Protein AF-A0A972TNT1-F1 (afdb_monomer_lite)

Foldseek 3Di:
DDDPLPQVVVVVDDPDPQWDWAADPVRHIDIDGDDPDLPVVLVVQCVCPPSDADPDDPVSNVVNVVVVVVVVVVVVPPPPPPDDDD

Radius of gyration: 17.01 Å; chains: 1; bounding box: 52×36×35 Å

Secondary structure (DSSP, 8-state):
-----HHHHHHTS-S-TT-EEEE-TTS-EEEE---S-HHHHHHHHHHTGGG----S-HHHHHHHHHHHHHHHHHHHT------S--

Sequence (86 aa):
MEHPDVAGYIKEKIWHESQQIHPQDDGSIIFEAEVAGTDEIRFWIMTWGSQAEVLAPASLREEIRAEAEMMLGKYENERWERRGDR

Structure (mmCIF, N/CA/C/O backbone):
data_AF-A0A97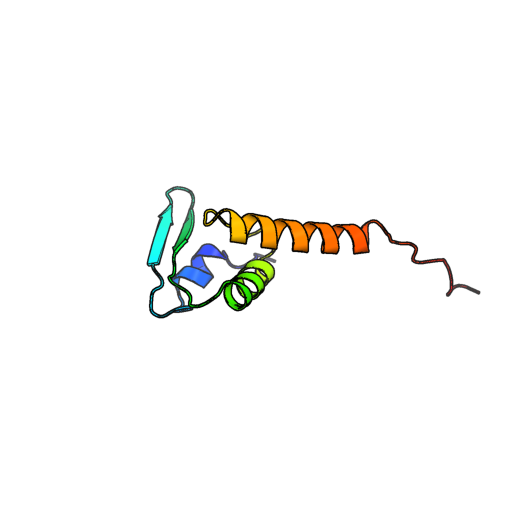2TNT1-F1
#
_entry.id   AF-A0A972TNT1-F1
#
loop_
_atom_site.group_PDB
_atom_site.id
_atom_site.type_symbol
_atom_site.label_atom_id
_atom_site.label_alt_id
_atom_site.label_comp_id
_atom_site.label_asym_id
_atom_site.label_entity_id
_atom_site.label_seq_id
_atom_site.pdbx_PDB_ins_code
_atom_site.Cartn_x
_atom_site.Cartn_y
_atom_site.Cartn_z
_atom_site.occupancy
_atom_site.B_iso_or_equiv
_atom_site.auth_seq_id
_atom_site.auth_comp_id
_atom_site.auth_asym_id
_atom_site.auth_atom_id
_atom_site.pdbx_PDB_model_num
ATOM 1 N N . MET A 1 1 ? 5.307 -23.255 3.898 1.00 35.72 1 MET A N 1
ATOM 2 C CA . MET A 1 1 ? 5.677 -22.152 4.801 1.00 35.72 1 MET A CA 1
ATOM 3 C C . MET A 1 1 ? 4.518 -21.189 4.698 1.00 35.72 1 MET A C 1
ATOM 5 O O . MET A 1 1 ? 4.373 -20.568 3.656 1.00 35.72 1 MET A O 1
ATOM 9 N N . GLU A 1 2 ? 3.582 -21.253 5.645 1.00 33.94 2 GLU A N 1
ATOM 10 C CA . GLU A 1 2 ? 2.420 -20.360 5.651 1.00 33.94 2 GLU A CA 1
ATOM 11 C C . GLU A 1 2 ? 2.964 -18.938 5.743 1.00 33.94 2 GLU A C 1
ATOM 13 O O . GLU A 1 2 ? 3.642 -18.602 6.715 1.00 33.94 2 GLU A O 1
ATOM 18 N N . HIS A 1 3 ? 2.776 -18.136 4.694 1.00 46.53 3 HIS A N 1
ATOM 19 C CA . HIS A 1 3 ? 2.959 -16.703 4.853 1.00 46.53 3 HIS A CA 1
ATOM 20 C C . HIS A 1 3 ? 1.953 -16.277 5.929 1.00 46.53 3 HIS A C 1
ATOM 22 O O . HIS A 1 3 ? 0.771 -16.594 5.772 1.00 46.53 3 HIS A O 1
ATOM 28 N N . PRO A 1 4 ? 2.390 -15.631 7.024 1.00 56.84 4 PRO A N 1
ATOM 29 C CA . PRO A 1 4 ? 1.452 -15.019 7.945 1.00 56.84 4 PRO A CA 1
ATOM 30 C C . PRO A 1 4 ? 0.528 -14.116 7.129 1.00 56.84 4 PRO A C 1
ATOM 32 O O . PRO A 1 4 ? 1.000 -13.387 6.254 1.00 56.84 4 PRO A O 1
ATOM 35 N N . ASP A 1 5 ? -0.773 -14.218 7.378 1.00 82.38 5 ASP A N 1
ATOM 36 C CA . ASP A 1 5 ? -1.766 -13.372 6.734 1.00 82.38 5 ASP A CA 1
ATOM 37 C C . ASP A 1 5 ? -1.375 -11.896 6.930 1.00 82.38 5 ASP A C 1
ATOM 39 O O . ASP A 1 5 ? -1.337 -11.392 8.057 1.00 82.38 5 ASP A O 1
ATOM 43 N N . VAL A 1 6 ? -1.023 -11.222 5.829 1.00 86.94 6 VAL A N 1
ATOM 44 C CA . VAL A 1 6 ? -0.588 -9.817 5.830 1.00 86.94 6 VAL A CA 1
ATOM 45 C C . VAL A 1 6 ? -1.687 -8.935 6.415 1.00 86.94 6 VAL A C 1
ATOM 47 O O . VAL A 1 6 ? -1.386 -8.005 7.165 1.00 86.94 6 VAL A O 1
ATOM 50 N N . ALA A 1 7 ? -2.957 -9.267 6.157 1.00 87.75 7 ALA A N 1
ATOM 51 C CA . ALA A 1 7 ? -4.095 -8.548 6.707 1.00 87.75 7 ALA A CA 1
ATOM 52 C C . ALA A 1 7 ? -4.143 -8.666 8.239 1.00 87.75 7 ALA A C 1
ATOM 54 O O . ALA A 1 7 ? -4.224 -7.650 8.936 1.00 87.75 7 ALA A O 1
ATOM 55 N N . GLY A 1 8 ? -4.009 -9.882 8.777 1.00 87.81 8 GLY A N 1
ATOM 56 C CA . GLY A 1 8 ? -3.893 -10.125 10.216 1.00 87.81 8 GLY A CA 1
ATOM 57 C C . GLY A 1 8 ? -2.728 -9.365 10.857 1.00 87.81 8 GLY A C 1
ATOM 58 O O . GLY A 1 8 ? -2.917 -8.652 11.843 1.00 87.81 8 GLY A O 1
ATOM 59 N N . TYR A 1 9 ? -1.538 -9.433 10.256 1.00 89.75 9 TYR A N 1
ATOM 60 C CA . TYR A 1 9 ? -0.347 -8.766 10.786 1.00 89.75 9 TYR A CA 1
ATOM 61 C C . TYR A 1 9 ? -0.466 -7.235 10.802 1.00 89.75 9 TYR A C 1
ATOM 63 O O . TYR A 1 9 ? -0.054 -6.588 11.770 1.00 89.75 9 TYR A O 1
ATOM 71 N N . ILE A 1 10 ? -1.031 -6.639 9.747 1.00 88.69 10 ILE A N 1
ATOM 72 C CA . ILE A 1 10 ? -1.238 -5.189 9.689 1.00 88.69 10 ILE A CA 1
ATOM 73 C C . ILE A 1 10 ? -2.273 -4.759 10.733 1.00 88.69 10 ILE A C 1
ATOM 75 O O . ILE A 1 10 ? -2.052 -3.769 11.428 1.00 88.69 10 ILE A O 1
ATOM 79 N N . LYS A 1 11 ? -3.359 -5.525 10.889 1.00 88.75 11 LYS A N 1
ATOM 80 C CA . LYS A 1 11 ? -4.450 -5.241 11.831 1.00 88.75 11 LYS A CA 1
ATOM 81 C C . LYS A 1 11 ? -4.014 -5.249 13.300 1.00 88.75 11 LYS A C 1
ATOM 83 O O . LYS A 1 11 ? -4.583 -4.514 14.102 1.00 88.75 11 LYS A O 1
ATOM 88 N N . GLU A 1 12 ? -3.030 -6.067 13.665 1.00 89.75 12 GLU A N 1
ATOM 89 C CA . GLU A 1 12 ? -2.549 -6.191 15.050 1.00 89.75 12 GLU A CA 1
ATOM 90 C C . GLU A 1 12 ? -1.646 -5.037 15.509 1.00 89.75 12 GLU A C 1
ATOM 92 O O . GLU A 1 12 ? -1.375 -4.903 16.705 1.00 89.75 12 GLU A O 1
ATOM 97 N N . LYS A 1 13 ? -1.158 -4.202 14.584 1.00 88.94 13 LYS A N 1
ATOM 98 C CA . LYS A 1 13 ? -0.159 -3.168 14.870 1.00 88.94 13 LYS A CA 1
ATOM 99 C C . LYS A 1 13 ? -0.657 -1.771 14.528 1.00 88.94 13 LYS A C 1
ATOM 101 O O . LYS A 1 13 ? -1.465 -1.570 13.624 1.00 88.94 13 LYS A O 1
ATOM 106 N N . ILE A 1 14 ? -0.112 -0.790 15.244 1.00 90.25 14 ILE A N 1
ATOM 107 C CA . ILE A 1 14 ? -0.237 0.624 14.894 1.00 90.25 14 ILE A CA 1
ATOM 108 C C . ILE A 1 14 ? 0.992 1.003 14.063 1.00 90.25 14 ILE A C 1
ATOM 110 O O . ILE A 1 14 ? 2.108 1.050 14.576 1.00 90.25 14 ILE A O 1
ATOM 114 N N . TRP A 1 15 ? 0.768 1.225 12.775 1.00 90.06 15 TRP A N 1
ATOM 115 C CA . TRP A 1 15 ? 1.713 1.696 11.763 1.00 90.06 15 TRP A CA 1
ATOM 116 C C . TRP A 1 15 ? 1.692 3.213 11.613 1.00 90.06 15 TRP A C 1
ATOM 118 O O . TRP A 1 15 ? 2.732 3.810 11.356 1.00 90.06 15 TRP A O 1
ATOM 128 N N . HIS A 1 16 ? 0.522 3.829 11.785 1.00 91.50 16 HIS A N 1
ATOM 129 C CA . HIS A 1 16 ? 0.354 5.275 11.721 1.00 91.50 16 HIS A CA 1
ATOM 130 C C . HIS A 1 16 ? -0.679 5.749 12.746 1.00 91.50 16 HIS A C 1
ATOM 132 O O . HIS A 1 16 ? -1.644 5.043 13.036 1.00 91.50 16 HIS A O 1
ATOM 138 N N . GLU A 1 17 ? -0.499 6.951 13.293 1.00 91.75 17 GLU A N 1
ATOM 139 C CA . GLU A 1 17 ? -1.400 7.497 14.318 1.00 91.75 17 GLU A CA 1
ATOM 140 C C . GLU A 1 17 ? -2.824 7.739 13.799 1.00 91.75 17 GLU A C 1
ATOM 142 O O . GLU A 1 17 ? -3.792 7.533 14.526 1.00 91.75 17 GLU A O 1
ATOM 147 N N . SER A 1 18 ? -2.953 8.122 12.525 1.00 94.69 18 SER A N 1
ATOM 148 C CA . SER A 1 18 ? -4.234 8.355 11.848 1.00 94.69 18 SER A CA 1
ATOM 149 C C . SER A 1 18 ? -4.805 7.103 11.175 1.00 94.69 18 SER A C 1
ATOM 151 O O . SER A 1 18 ? -5.792 7.213 10.449 1.00 94.69 18 SER A O 1
ATOM 153 N N . GLN A 1 19 ? -4.196 5.924 11.378 1.00 95.38 19 GLN A N 1
ATOM 154 C CA . GLN A 1 19 ? -4.609 4.732 10.646 1.00 95.38 19 GLN A CA 1
ATOM 155 C C . GLN A 1 19 ? -6.048 4.323 10.974 1.00 95.38 19 GLN A C 1
ATOM 157 O O . GLN A 1 19 ? -6.478 4.312 12.131 1.00 95.38 19 GLN A O 1
ATOM 162 N N . GLN A 1 20 ? -6.754 3.877 9.949 1.00 95.75 20 GLN A N 1
ATOM 163 C CA . GLN A 1 20 ? -8.049 3.233 10.035 1.00 95.75 20 GLN A CA 1
ATOM 164 C C . GLN A 1 20 ? -7.973 1.899 9.301 1.00 95.75 20 GLN A C 1
ATOM 166 O O . GLN A 1 20 ? -7.376 1.786 8.230 1.00 95.75 20 GLN A O 1
ATOM 171 N N . ILE A 1 21 ? -8.546 0.868 9.917 1.00 95.75 21 ILE A N 1
ATOM 172 C CA . ILE A 1 21 ? -8.590 -0.482 9.360 1.00 95.75 21 ILE A CA 1
ATOM 173 C C . ILE A 1 21 ? -10.051 -0.848 9.141 1.00 95.75 21 ILE A C 1
ATOM 175 O O . ILE A 1 21 ? -10.828 -0.885 10.097 1.00 95.75 21 ILE A O 1
ATOM 179 N N . HIS A 1 22 ? -10.404 -1.177 7.901 1.00 94.94 22 HIS A N 1
ATOM 180 C CA . HIS A 1 22 ? -11.742 -1.628 7.528 1.00 94.94 22 HIS A CA 1
ATOM 181 C C . HIS A 1 22 ? -11.682 -3.095 7.087 1.00 94.94 22 HIS A C 1
ATOM 183 O O . HIS A 1 22 ? -11.254 -3.378 5.963 1.00 94.94 22 HIS A O 1
ATOM 189 N N . PRO A 1 23 ? -12.082 -4.046 7.950 1.00 93.00 23 PRO A N 1
ATOM 190 C CA . PRO A 1 23 ? -12.168 -5.455 7.580 1.00 93.00 23 PRO A CA 1
ATOM 191 C C . PRO A 1 23 ? -13.139 -5.669 6.419 1.00 93.00 23 PRO A C 1
ATOM 193 O O . PRO A 1 23 ? -14.174 -5.006 6.360 1.00 93.00 23 PRO A O 1
ATOM 196 N N . GLN A 1 24 ? -12.811 -6.604 5.535 1.00 93.56 24 GLN A N 1
ATOM 197 C CA . GLN A 1 24 ? -13.660 -7.031 4.427 1.00 93.56 24 GLN A CA 1
ATOM 198 C C . GLN A 1 24 ? -14.181 -8.457 4.664 1.00 93.56 24 GLN A C 1
ATOM 200 O O . GLN A 1 24 ? -13.606 -9.222 5.443 1.00 93.56 24 GLN A O 1
ATOM 205 N N . ASP A 1 25 ? -15.267 -8.825 3.982 1.00 91.00 25 ASP A N 1
ATOM 206 C CA . ASP A 1 25 ? -15.918 -10.137 4.138 1.00 91.00 25 ASP A CA 1
ATOM 207 C C . ASP A 1 25 ? -15.056 -11.307 3.626 1.00 91.00 25 ASP A C 1
ATOM 209 O O . ASP A 1 25 ? -15.233 -12.447 4.055 1.00 91.00 25 ASP A O 1
ATOM 213 N N . ASP A 1 26 ? -14.108 -11.034 2.726 1.00 87.81 26 ASP A N 1
ATOM 214 C CA . ASP A 1 26 ? -13.171 -12.016 2.168 1.00 87.81 26 ASP A CA 1
ATOM 215 C C . ASP A 1 26 ? -11.934 -12.261 3.054 1.00 87.81 26 ASP A C 1
ATOM 217 O O . ASP A 1 26 ? -11.068 -13.063 2.702 1.00 87.81 26 ASP A O 1
ATOM 221 N N . GLY A 1 27 ? -11.858 -11.595 4.211 1.00 87.75 27 GLY A N 1
ATOM 222 C CA . GLY A 1 27 ? -10.737 -11.675 5.146 1.00 87.75 27 GLY A CA 1
ATOM 223 C C . GLY A 1 27 ? -9.622 -10.660 4.888 1.00 87.75 27 GLY A C 1
ATOM 224 O O . GLY A 1 27 ? -8.726 -10.538 5.721 1.00 87.75 27 GLY A O 1
ATOM 225 N N . SER A 1 28 ? -9.683 -9.893 3.795 1.00 92.56 28 SER A N 1
ATOM 226 C CA . SER A 1 28 ? -8.764 -8.781 3.557 1.00 92.56 28 SER A CA 1
ATOM 227 C C . SER A 1 28 ? -9.088 -7.571 4.447 1.00 92.56 28 SER A C 1
ATOM 229 O O . SER A 1 28 ? -10.07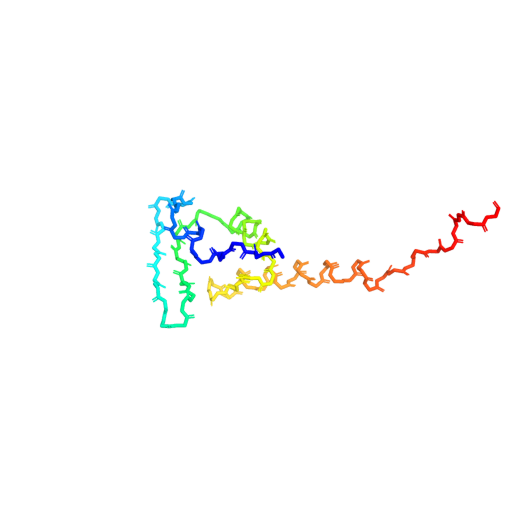3 -7.536 5.196 1.00 92.56 28 SER A O 1
ATOM 231 N N . ILE A 1 29 ? -8.230 -6.553 4.388 1.00 95.00 29 ILE A N 1
ATOM 232 C CA . ILE A 1 29 ? -8.451 -5.269 5.052 1.00 95.00 29 ILE A CA 1
ATOM 233 C C . ILE A 1 29 ? -8.208 -4.124 4.076 1.00 95.00 29 ILE A C 1
ATOM 235 O O . ILE A 1 29 ? -7.325 -4.195 3.224 1.00 95.00 29 ILE A O 1
ATOM 239 N N . ILE A 1 30 ? -8.937 -3.029 4.267 1.00 96.38 30 ILE A N 1
ATOM 240 C CA . ILE A 1 30 ? -8.558 -1.726 3.727 1.00 96.38 30 ILE A CA 1
ATOM 241 C C . ILE A 1 30 ? -7.827 -0.973 4.837 1.00 96.38 30 ILE A C 1
ATOM 243 O O . ILE A 1 30 ? -8.374 -0.780 5.924 1.00 96.38 30 ILE A O 1
ATOM 247 N N . PHE A 1 31 ? -6.588 -0.580 4.556 1.00 96.38 31 PHE A N 1
ATOM 248 C CA . PHE A 1 31 ? -5.794 0.313 5.392 1.00 96.38 31 PHE A CA 1
ATOM 249 C C . PHE A 1 31 ? -5.905 1.732 4.832 1.00 96.38 31 PHE A C 1
ATOM 251 O O . PHE A 1 31 ? -5.575 1.965 3.669 1.00 96.38 31 PHE A O 1
ATOM 258 N N . GLU A 1 32 ? -6.339 2.675 5.659 1.00 96.56 32 GLU A N 1
ATOM 259 C CA . GLU A 1 32 ? -6.414 4.096 5.324 1.00 96.56 32 GLU A CA 1
ATOM 260 C C . GLU A 1 32 ? -5.599 4.899 6.340 1.00 96.56 32 GLU A C 1
ATOM 262 O O . GLU A 1 32 ? -5.662 4.627 7.535 1.00 96.56 32 GLU A O 1
ATOM 267 N N . ALA A 1 33 ? -4.810 5.872 5.886 1.00 95.25 33 ALA A N 1
ATOM 268 C CA . ALA A 1 33 ? -4.077 6.780 6.762 1.00 95.25 33 ALA A CA 1
ATOM 269 C C . ALA A 1 33 ? -3.830 8.119 6.062 1.00 95.25 33 ALA A C 1
ATOM 271 O O . ALA A 1 33 ? -3.573 8.170 4.858 1.00 95.25 33 ALA A O 1
ATOM 272 N N . GLU A 1 34 ? -3.852 9.200 6.837 1.00 94.38 34 GLU A N 1
ATOM 273 C CA . GLU A 1 34 ? -3.396 10.517 6.394 1.00 94.38 34 GLU A CA 1
ATOM 274 C C . GLU A 1 34 ? -1.898 10.645 6.672 1.00 94.38 34 GLU A C 1
ATOM 276 O O . GLU A 1 34 ? -1.487 10.586 7.829 1.00 94.38 34 GLU A O 1
ATOM 281 N N . VAL A 1 35 ? -1.097 10.814 5.619 1.00 92.19 35 VAL A N 1
ATOM 282 C CA . VAL A 1 35 ? 0.367 10.913 5.692 1.00 92.19 35 VAL A CA 1
ATOM 283 C C . VAL A 1 35 ? 0.844 12.246 5.119 1.00 92.19 35 VAL A C 1
ATOM 285 O O . VAL A 1 35 ? 0.267 12.766 4.165 1.00 92.19 35 VAL A O 1
ATOM 288 N N . ALA A 1 36 ? 1.929 12.796 5.670 1.00 89.06 36 ALA A N 1
ATOM 289 C CA . ALA A 1 36 ? 2.480 14.085 5.233 1.00 89.06 36 ALA A CA 1
ATOM 290 C C . ALA A 1 36 ? 3.116 14.046 3.826 1.00 89.06 36 ALA A C 1
ATOM 292 O O . ALA A 1 36 ? 3.331 15.091 3.212 1.00 89.06 36 ALA A O 1
ATOM 293 N N . GLY A 1 37 ? 3.421 12.852 3.309 1.00 89.12 37 GLY A N 1
ATOM 294 C CA . GLY A 1 37 ? 4.007 12.635 1.989 1.00 89.12 37 GLY A CA 1
ATOM 295 C C . GLY A 1 37 ? 3.926 11.169 1.562 1.00 89.12 37 GLY A C 1
ATOM 296 O O . GLY A 1 37 ? 3.679 10.285 2.382 1.00 89.12 37 GLY A O 1
ATOM 297 N N . THR A 1 38 ? 4.119 10.906 0.268 1.00 90.00 38 THR A N 1
ATOM 298 C CA . THR A 1 38 ? 3.914 9.570 -0.314 1.00 90.00 38 THR A CA 1
ATOM 299 C C . THR A 1 38 ? 5.140 8.660 -0.260 1.00 90.00 38 THR A C 1
ATOM 301 O O . THR A 1 38 ? 4.979 7.451 -0.369 1.00 90.00 38 THR A O 1
ATOM 304 N N . ASP A 1 39 ? 6.352 9.183 -0.058 1.00 90.38 39 ASP A N 1
ATOM 305 C CA . ASP A 1 39 ? 7.575 8.372 -0.157 1.00 90.38 39 ASP A CA 1
ATOM 306 C C . ASP A 1 39 ? 7.652 7.265 0.908 1.00 90.38 39 ASP A C 1
ATOM 308 O O . ASP A 1 39 ? 7.906 6.107 0.577 1.00 90.38 39 ASP A O 1
ATOM 312 N N . GLU A 1 40 ? 7.387 7.585 2.177 1.00 91.19 40 GLU A N 1
ATOM 313 C CA . GLU A 1 40 ? 7.450 6.606 3.272 1.00 91.19 40 GLU A CA 1
ATOM 314 C C . GLU A 1 40 ? 6.404 5.499 3.109 1.00 91.19 40 GLU A C 1
ATOM 316 O O . GLU A 1 40 ? 6.729 4.311 3.191 1.00 91.19 40 GLU A O 1
ATOM 321 N N . ILE A 1 41 ? 5.154 5.879 2.814 1.00 92.88 41 ILE A N 1
ATOM 322 C CA . ILE A 1 41 ? 4.078 4.908 2.605 1.00 92.88 41 ILE A CA 1
ATOM 323 C C . ILE A 1 41 ? 4.337 4.066 1.351 1.00 92.88 41 ILE A C 1
ATOM 325 O O . ILE A 1 41 ? 4.071 2.867 1.368 1.00 92.88 41 ILE A O 1
ATOM 329 N N . ARG A 1 42 ? 4.939 4.639 0.297 1.00 94.19 42 ARG A N 1
ATOM 330 C CA . ARG A 1 42 ? 5.329 3.908 -0.917 1.00 94.19 42 ARG A CA 1
ATOM 331 C C . ARG A 1 42 ? 6.319 2.794 -0.588 1.00 94.19 42 ARG A C 1
ATOM 333 O O . ARG A 1 42 ? 6.093 1.651 -0.980 1.00 94.19 42 ARG A O 1
ATOM 340 N N . PHE A 1 43 ? 7.381 3.094 0.165 1.00 93.12 43 PHE A N 1
ATOM 341 C C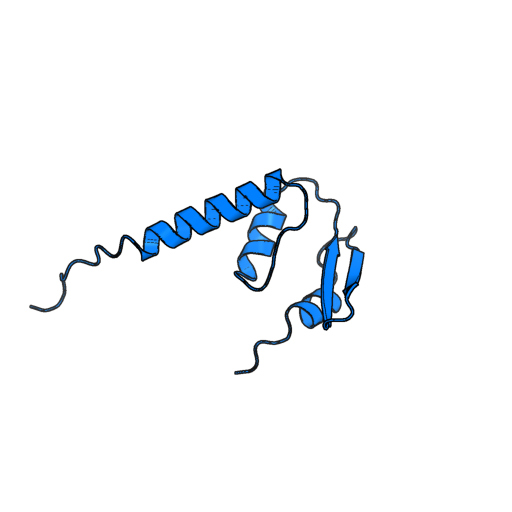A . PHE A 1 43 ? 8.343 2.072 0.592 1.00 93.12 43 PHE A CA 1
ATOM 342 C C . PHE A 1 43 ? 7.686 0.993 1.444 1.00 93.12 43 PHE A C 1
ATOM 344 O O . PHE A 1 43 ? 7.936 -0.189 1.216 1.00 93.12 43 PHE A O 1
ATOM 351 N N . TRP A 1 44 ? 6.828 1.387 2.386 1.00 93.88 44 TRP A N 1
ATOM 352 C CA . TRP A 1 44 ? 6.111 0.442 3.234 1.00 93.88 44 TRP A CA 1
ATOM 353 C C . TRP A 1 44 ? 5.205 -0.493 2.420 1.00 93.88 44 TRP A C 1
ATOM 355 O O . TRP A 1 44 ? 5.288 -1.708 2.596 1.00 93.88 44 TRP A O 1
ATOM 365 N N . ILE A 1 45 ? 4.425 0.036 1.470 1.00 94.44 45 ILE A N 1
ATOM 366 C CA . ILE A 1 45 ? 3.580 -0.758 0.560 1.00 94.44 45 ILE A CA 1
ATOM 367 C C . ILE A 1 45 ? 4.430 -1.771 -0.214 1.00 94.44 45 ILE A C 1
ATOM 369 O O . ILE A 1 45 ? 4.100 -2.955 -0.254 1.00 94.44 45 ILE A O 1
ATOM 373 N N . MET A 1 46 ? 5.563 -1.333 -0.770 1.00 93.81 46 MET A N 1
ATOM 374 C CA . MET A 1 46 ? 6.448 -2.194 -1.560 1.00 93.81 46 MET A CA 1
ATOM 375 C C . MET A 1 46 ? 7.054 -3.354 -0.756 1.00 93.81 46 MET A C 1
ATOM 377 O O . MET A 1 46 ? 7.397 -4.373 -1.355 1.00 93.81 46 MET A O 1
ATOM 381 N N . THR A 1 47 ? 7.152 -3.258 0.578 1.00 93.56 47 THR A N 1
ATOM 382 C CA . THR A 1 47 ? 7.621 -4.388 1.409 1.00 93.56 47 THR A CA 1
ATOM 383 C C . THR A 1 47 ? 6.696 -5.606 1.346 1.00 93.56 47 THR A C 1
ATOM 385 O O . THR A 1 47 ? 7.161 -6.732 1.515 1.00 93.56 47 THR A O 1
ATOM 388 N N . TRP A 1 48 ? 5.410 -5.391 1.052 1.00 93.25 48 TRP A N 1
ATOM 389 C CA . TRP A 1 48 ? 4.393 -6.437 0.919 1.00 93.25 48 TRP A CA 1
ATOM 390 C C . TRP A 1 48 ? 4.307 -7.019 -0.497 1.00 93.25 48 TRP A C 1
ATOM 392 O O . TRP A 1 48 ? 3.682 -8.060 -0.705 1.00 93.25 48 TRP A O 1
ATOM 402 N N . GLY A 1 49 ? 4.936 -6.366 -1.479 1.00 93.31 49 GLY A N 1
ATOM 403 C CA . GLY A 1 49 ? 4.900 -6.780 -2.879 1.00 93.31 49 GLY A CA 1
ATOM 404 C C . GLY A 1 49 ? 3.468 -6.954 -3.392 1.00 93.31 49 GLY A C 1
ATOM 405 O O . GLY A 1 49 ? 2.614 -6.095 -3.195 1.00 93.31 49 GLY A O 1
ATOM 406 N N . SER A 1 50 ? 3.191 -8.095 -4.028 1.00 93.12 50 SER A N 1
ATOM 407 C CA . SER A 1 50 ? 1.880 -8.407 -4.617 1.00 93.12 50 SER A CA 1
ATOM 408 C C . SER A 1 50 ? 0.760 -8.673 -3.603 1.00 93.12 50 SER A C 1
ATOM 410 O O . SER A 1 50 ? -0.373 -8.903 -4.014 1.00 93.12 50 SER A O 1
ATOM 412 N N . GLN A 1 51 ? 1.050 -8.669 -2.297 1.00 93.69 51 GLN A N 1
ATOM 413 C CA . GLN A 1 51 ? 0.038 -8.833 -1.247 1.00 93.69 51 GLN A CA 1
ATOM 414 C C . GLN A 1 51 ? -0.637 -7.510 -0.849 1.00 93.69 51 GLN A C 1
ATOM 416 O O . GLN A 1 51 ? -1.553 -7.529 -0.031 1.00 93.69 51 GLN A O 1
ATOM 421 N N . ALA A 1 52 ? -0.199 -6.374 -1.403 1.00 94.69 52 ALA A N 1
ATOM 422 C CA . ALA A 1 52 ? -0.793 -5.064 -1.169 1.00 94.69 52 ALA A CA 1
ATOM 423 C C . ALA A 1 52 ? -1.156 -4.376 -2.491 1.00 94.69 52 ALA A C 1
ATOM 425 O O . ALA A 1 52 ? -0.402 -4.417 -3.462 1.00 94.69 52 ALA A O 1
ATOM 426 N N . GLU A 1 53 ? -2.298 -3.690 -2.505 1.00 95.44 53 GLU A N 1
ATOM 427 C CA . GLU A 1 53 ? -2.761 -2.885 -3.634 1.00 95.44 53 GLU A CA 1
ATOM 428 C C . GLU A 1 53 ? -3.142 -1.482 -3.152 1.00 95.44 53 GLU A C 1
ATOM 430 O O . GLU A 1 53 ? -3.838 -1.314 -2.150 1.00 95.44 53 GLU A O 1
ATOM 435 N N . VAL A 1 54 ? -2.711 -0.453 -3.886 1.00 96.94 54 VAL A N 1
ATOM 436 C CA . VAL A 1 54 ? -3.113 0.930 -3.610 1.00 96.94 54 VAL A CA 1
ATOM 437 C C . VAL A 1 54 ? -4.468 1.207 -4.246 1.00 96.94 54 VAL A C 1
ATOM 439 O O . VAL A 1 54 ? -4.598 1.206 -5.472 1.00 96.94 54 VAL A O 1
ATOM 442 N N . LEU A 1 55 ? -5.470 1.510 -3.417 1.00 96.94 55 LEU A N 1
ATOM 443 C CA . LEU A 1 55 ? -6.815 1.878 -3.870 1.00 96.94 55 LEU A CA 1
ATOM 444 C C . LEU A 1 55 ? -6.943 3.375 -4.217 1.00 96.94 55 LEU A C 1
ATOM 446 O O . LEU A 1 55 ? -7.617 3.738 -5.186 1.00 96.94 55 LEU A O 1
ATOM 450 N N . ALA A 1 56 ? -6.275 4.246 -3.462 1.00 95.75 56 ALA A N 1
ATOM 451 C CA . ALA A 1 56 ? -6.235 5.691 -3.673 1.00 95.75 56 ALA A CA 1
ATOM 452 C C . ALA A 1 56 ? -5.048 6.317 -2.905 1.00 95.75 56 ALA A C 1
ATOM 454 O O . ALA A 1 56 ? -4.557 5.697 -1.962 1.00 95.75 56 ALA A O 1
ATOM 455 N N . PRO A 1 57 ? -4.600 7.538 -3.265 1.00 95.56 57 PRO A N 1
ATOM 456 C CA . PRO A 1 57 ? -4.968 8.292 -4.466 1.00 95.56 57 PRO A CA 1
ATOM 457 C C . PRO A 1 57 ? -4.356 7.687 -5.741 1.00 95.56 57 PRO A C 1
ATOM 459 O O . PRO A 1 57 ? -3.408 6.905 -5.692 1.00 95.56 57 PRO A O 1
ATOM 462 N N . ALA A 1 58 ? -4.883 8.074 -6.907 1.00 96.75 58 ALA A N 1
ATOM 463 C CA . ALA A 1 58 ? -4.395 7.577 -8.197 1.00 96.75 58 ALA A CA 1
ATOM 464 C C . ALA A 1 58 ? -2.909 7.898 -8.443 1.00 96.75 58 ALA A C 1
ATOM 466 O O . ALA A 1 58 ? -2.211 7.094 -9.047 1.00 96.75 58 ALA A O 1
ATOM 467 N N . SER A 1 59 ? -2.409 9.027 -7.932 1.00 95.56 59 SER A N 1
ATOM 468 C CA . SER A 1 59 ? -0.990 9.389 -8.029 1.00 95.56 59 SER A CA 1
ATOM 469 C C . SER A 1 59 ? -0.081 8.361 -7.354 1.00 95.56 59 SER A C 1
ATOM 471 O O . SER A 1 59 ? 0.869 7.897 -7.973 1.00 95.56 59 SER A O 1
ATOM 473 N N . LEU A 1 60 ? -0.409 7.941 -6.128 1.00 95.69 60 LEU A N 1
ATOM 474 C CA . LEU A 1 60 ? 0.360 6.926 -5.40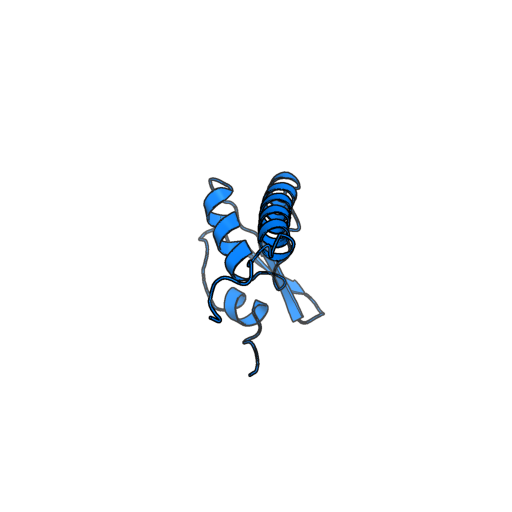3 1.00 95.69 60 LEU A CA 1
ATOM 475 C C . LEU A 1 60 ? 0.305 5.567 -6.114 1.00 95.69 60 LEU A C 1
ATOM 477 O O . LEU A 1 60 ? 1.301 4.848 -6.160 1.00 95.69 60 LEU A O 1
ATOM 481 N N . ARG A 1 61 ? -0.841 5.225 -6.715 1.00 97.06 61 ARG A N 1
ATOM 482 C CA . ARG A 1 61 ? -0.959 4.016 -7.539 1.00 97.06 61 ARG A CA 1
ATOM 483 C C . ARG A 1 61 ? 0.002 4.051 -8.730 1.00 97.06 61 ARG A C 1
ATOM 485 O O . ARG A 1 61 ? 0.687 3.060 -8.966 1.00 97.06 61 ARG A O 1
ATOM 492 N N . GLU A 1 62 ? 0.078 5.169 -9.452 1.00 96.88 62 GLU A N 1
ATOM 493 C CA . GLU A 1 62 ? 1.009 5.301 -10.581 1.00 96.88 62 GLU A CA 1
ATOM 494 C C . GLU A 1 62 ? 2.475 5.264 -10.133 1.00 96.88 62 GLU A C 1
ATOM 496 O O . GLU A 1 62 ? 3.304 4.672 -10.818 1.00 96.88 62 GLU A O 1
ATOM 501 N N . GLU A 1 63 ? 2.802 5.823 -8.966 1.00 95.81 63 GLU A N 1
ATOM 502 C CA . GLU A 1 63 ? 4.152 5.733 -8.400 1.00 95.81 63 GLU A CA 1
ATOM 503 C C . GLU A 1 63 ? 4.561 4.281 -8.101 1.00 95.81 63 GLU A C 1
ATOM 505 O O . GLU A 1 63 ? 5.651 3.854 -8.484 1.00 95.81 63 GLU A O 1
ATOM 510 N N . ILE A 1 64 ? 3.684 3.502 -7.456 1.00 96.81 64 ILE A N 1
ATOM 511 C CA . ILE A 1 64 ? 3.923 2.075 -7.179 1.00 96.81 64 ILE A CA 1
ATOM 512 C C . ILE A 1 64 ? 4.038 1.281 -8.479 1.00 96.81 64 ILE A C 1
ATOM 514 O O . ILE A 1 64 ? 4.936 0.450 -8.622 1.00 96.81 64 ILE A O 1
ATOM 518 N N . ARG A 1 65 ? 3.159 1.557 -9.448 1.00 96.88 65 ARG A N 1
ATOM 519 C CA . ARG A 1 65 ? 3.202 0.919 -10.763 1.00 96.88 65 ARG A CA 1
ATOM 520 C C . ARG A 1 65 ? 4.530 1.187 -11.472 1.00 96.88 65 ARG A C 1
ATOM 522 O O . ARG A 1 65 ? 5.148 0.242 -11.953 1.00 96.88 65 ARG A O 1
ATOM 529 N N . ALA A 1 66 ? 4.982 2.440 -11.509 1.00 96.69 66 ALA A N 1
ATOM 530 C CA . ALA A 1 66 ? 6.243 2.813 -12.144 1.00 96.69 66 ALA A CA 1
ATOM 531 C C . ALA A 1 66 ? 7.446 2.111 -11.488 1.00 96.69 66 ALA A C 1
ATOM 533 O O . ALA A 1 66 ? 8.325 1.608 -12.188 1.00 96.69 66 ALA A O 1
ATOM 534 N N . GLU A 1 67 ? 7.472 2.018 -10.154 1.00 95.81 67 GLU A N 1
ATOM 535 C CA . GLU A 1 67 ? 8.524 1.289 -9.434 1.00 95.81 67 GLU A CA 1
ATOM 536 C C . GLU A 1 67 ? 8.499 -0.214 -9.755 1.00 95.81 67 GLU A C 1
ATOM 538 O O . GLU A 1 67 ? 9.543 -0.813 -10.031 1.00 95.81 67 GLU A O 1
ATOM 543 N N . ALA A 1 68 ? 7.312 -0.825 -9.789 1.00 95.69 68 ALA A N 1
ATOM 544 C CA . ALA A 1 68 ? 7.147 -2.231 -10.146 1.00 95.69 68 ALA A CA 1
ATOM 545 C C . ALA A 1 68 ? 7.585 -2.525 -11.594 1.00 95.69 68 ALA A C 1
ATOM 547 O O . ALA A 1 68 ? 8.246 -3.533 -11.839 1.00 95.69 68 ALA A O 1
ATOM 548 N N . GLU A 1 69 ? 7.288 -1.637 -12.547 1.00 96.12 69 GLU A N 1
ATOM 549 C CA . GLU A 1 69 ? 7.739 -1.755 -13.941 1.00 96.12 69 GLU A CA 1
ATOM 550 C C . GLU A 1 69 ? 9.267 -1.653 -14.060 1.00 96.12 69 GLU A C 1
ATOM 552 O O . GLU A 1 69 ? 9.892 -2.464 -14.747 1.00 96.12 69 GLU A O 1
ATOM 557 N N . MET A 1 70 ? 9.901 -0.714 -13.347 1.00 95.38 70 MET A N 1
ATOM 558 C CA . MET A 1 70 ? 11.366 -0.625 -13.294 1.00 95.38 70 MET A CA 1
ATOM 559 C C . MET A 1 70 ? 11.995 -1.878 -12.682 1.00 95.38 70 MET A C 1
ATOM 561 O O . MET A 1 70 ? 13.051 -2.329 -13.134 1.00 95.38 70 MET A O 1
ATOM 565 N N . MET A 1 71 ? 11.365 -2.442 -11.650 1.00 94.00 71 MET A N 1
ATOM 566 C CA . MET A 1 71 ? 11.799 -3.689 -11.033 1.00 94.00 71 MET A CA 1
ATOM 567 C C . MET A 1 71 ? 11.701 -4.851 -12.021 1.00 94.00 71 MET A C 1
ATOM 569 O O . MET A 1 71 ? 12.690 -5.557 -12.214 1.00 94.00 71 MET A O 1
ATOM 573 N N . LEU A 1 72 ? 10.555 -5.011 -12.683 1.00 93.94 72 LEU A N 1
ATOM 574 C CA . LEU A 1 72 ? 10.344 -6.038 -13.699 1.00 93.94 72 LEU A CA 1
ATOM 575 C C . LEU A 1 72 ? 11.383 -5.925 -14.820 1.00 93.94 72 LEU A C 1
ATOM 577 O O . LEU A 1 72 ? 12.041 -6.910 -15.146 1.00 93.94 72 LEU A O 1
ATOM 581 N N . GLY A 1 73 ? 11.635 -4.709 -15.312 1.00 95.31 73 GLY A N 1
ATOM 582 C CA . GLY A 1 73 ? 12.634 -4.455 -16.346 1.00 95.31 73 GLY A CA 1
ATOM 583 C C . GLY A 1 73 ? 14.058 -4.882 -15.967 1.00 95.31 73 GLY A C 1
ATOM 584 O O . GLY A 1 73 ? 14.847 -5.200 -16.855 1.00 95.31 73 GLY A O 1
ATOM 585 N N . LYS A 1 74 ? 14.416 -4.937 -14.675 1.00 92.31 74 LYS A N 1
ATOM 586 C CA . LYS A 1 74 ? 15.725 -5.461 -14.230 1.00 92.31 74 LYS A CA 1
ATOM 587 C C . LYS A 1 74 ? 15.824 -6.979 -14.375 1.00 92.31 74 LYS A C 1
ATOM 589 O O . LYS A 1 74 ? 16.899 -7.469 -14.706 1.00 92.31 74 LYS A O 1
ATOM 594 N N . TYR A 1 75 ? 14.729 -7.697 -14.139 1.00 89.69 75 TYR A N 1
ATOM 595 C CA . TYR A 1 75 ? 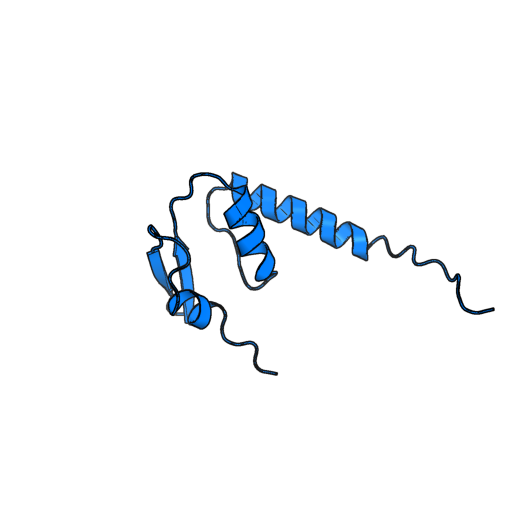14.669 -9.156 -14.258 1.00 89.69 75 TYR A CA 1
ATOM 596 C C . TYR A 1 75 ? 14.406 -9.612 -15.699 1.00 89.69 75 TYR A C 1
ATOM 598 O O . TYR A 1 75 ? 14.894 -10.653 -16.120 1.00 89.69 75 TYR A O 1
ATOM 606 N N . GLU A 1 76 ? 13.697 -8.817 -16.500 1.00 87.38 76 GLU A N 1
ATOM 607 C CA . GLU A 1 76 ? 13.540 -9.082 -17.935 1.00 87.38 76 GLU A CA 1
ATOM 608 C C . GLU A 1 76 ? 14.841 -8.830 -18.706 1.00 87.38 76 GLU A C 1
ATOM 610 O O . GLU A 1 76 ? 15.171 -9.561 -19.640 1.00 87.38 76 GLU A O 1
ATOM 615 N N . ASN A 1 77 ? 15.632 -7.837 -18.283 1.00 69.50 77 ASN A N 1
ATOM 616 C CA . ASN A 1 77 ? 16.959 -7.571 -18.835 1.00 69.50 77 ASN A CA 1
ATOM 617 C C . ASN A 1 77 ? 18.049 -8.450 -18.207 1.00 69.50 77 ASN A C 1
ATOM 619 O O . ASN A 1 77 ? 19.178 -7.985 -18.031 1.00 69.50 77 ASN A O 1
ATOM 623 N N . GLU A 1 78 ? 17.761 -9.727 -17.933 1.00 60.09 78 GLU A N 1
ATOM 624 C CA . GLU A 1 78 ? 18.757 -10.756 -17.615 1.00 60.09 78 GLU A CA 1
ATOM 625 C C . GLU A 1 78 ? 19.687 -11.032 -18.819 1.00 60.09 78 GLU A C 1
ATOM 627 O O . GLU A 1 78 ? 19.824 -12.130 -19.351 1.00 60.09 78 GLU A O 1
ATOM 632 N N . ARG A 1 79 ? 20.464 -10.013 -19.193 1.00 52.59 79 ARG A N 1
ATOM 633 C CA . ARG A 1 79 ? 21.809 -10.125 -19.743 1.00 52.59 79 ARG A CA 1
ATOM 634 C C . ARG A 1 79 ? 22.766 -10.453 -18.593 1.00 52.59 79 ARG A C 1
ATOM 636 O O . ARG A 1 79 ? 23.796 -9.805 -18.412 1.00 52.59 79 ARG A O 1
ATOM 643 N N . TRP A 1 80 ? 22.449 -11.489 -17.818 1.00 53.94 80 TRP A N 1
ATOM 644 C CA . TRP A 1 80 ? 23.473 -12.210 -17.077 1.00 53.94 80 TRP A CA 1
ATOM 645 C C . TRP A 1 80 ? 24.244 -13.039 -18.108 1.00 53.94 80 TRP A C 1
ATOM 647 O O . TRP A 1 80 ? 23.987 -14.216 -18.359 1.00 53.94 80 TRP A O 1
ATOM 657 N N . GLU A 1 81 ? 25.143 -12.363 -18.827 1.00 52.34 81 GLU A N 1
ATOM 658 C CA . GLU A 1 81 ? 26.129 -13.016 -19.672 1.00 52.34 81 GLU A CA 1
ATOM 659 C C . GLU A 1 81 ? 26.864 -14.059 -18.832 1.00 52.34 81 GLU A C 1
ATOM 661 O O . GLU A 1 81 ? 27.527 -13.725 -17.855 1.00 52.34 81 GLU A O 1
ATOM 666 N N . ARG A 1 82 ? 26.774 -15.311 -19.286 1.00 54.25 82 ARG A N 1
ATOM 667 C CA . ARG A 1 82 ? 27.820 -16.342 -19.278 1.00 54.25 82 ARG A CA 1
ATOM 668 C C . ARG A 1 82 ? 29.243 -15.756 -19.150 1.00 54.25 82 ARG A C 1
ATOM 670 O O . ARG A 1 82 ? 29.982 -15.671 -20.128 1.00 54.25 82 ARG A O 1
ATOM 677 N N . ARG A 1 83 ? 29.649 -15.349 -17.953 1.00 53.38 83 ARG A N 1
ATOM 678 C CA . ARG A 1 83 ? 31.019 -1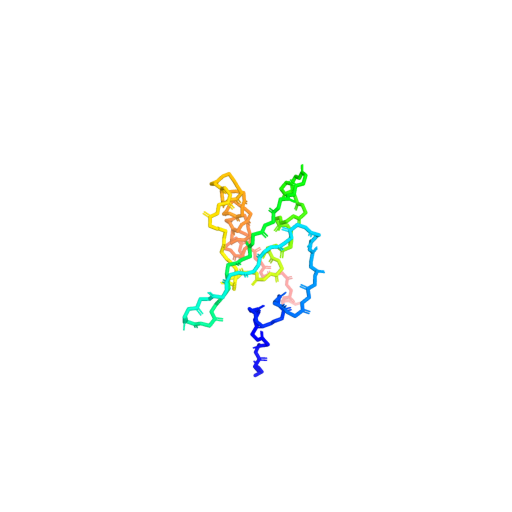4.964 -17.598 1.00 53.38 83 ARG A CA 1
ATOM 679 C C . ARG A 1 83 ? 31.316 -15.576 -16.242 1.00 53.38 83 ARG A C 1
ATOM 681 O O . ARG A 1 83 ? 31.266 -14.904 -15.223 1.00 53.38 83 ARG A O 1
ATOM 688 N N . GLY A 1 84 ? 31.565 -16.877 -16.237 1.00 55.16 84 GLY A N 1
ATOM 689 C CA . GLY A 1 84 ? 31.903 -17.566 -14.997 1.00 55.16 84 GLY A CA 1
ATOM 690 C C . GLY A 1 84 ? 32.115 -19.069 -15.091 1.00 55.16 84 GLY A C 1
ATOM 691 O O . GLY A 1 84 ? 32.491 -19.640 -14.083 1.00 55.16 84 GLY A O 1
ATOM 692 N N . ASP A 1 85 ? 31.926 -19.694 -16.255 1.00 50.12 85 ASP A N 1
ATOM 693 C CA . ASP A 1 85 ? 32.320 -21.091 -16.468 1.00 50.12 85 ASP A CA 1
ATOM 694 C C . ASP A 1 85 ? 33.364 -21.132 -17.587 1.00 50.12 85 ASP A C 1
ATOM 696 O O . ASP A 1 85 ? 33.054 -21.197 -18.782 1.00 50.12 85 ASP A O 1
ATOM 700 N N . ARG A 1 86 ? 34.624 -20.958 -17.196 1.00 48.72 86 ARG A N 1
ATOM 701 C CA . ARG A 1 86 ? 35.780 -21.395 -17.971 1.00 48.72 86 ARG A CA 1
ATOM 702 C C . ARG A 1 86 ? 36.881 -21.839 -17.028 1.00 48.72 86 ARG A C 1
ATOM 704 O O . ARG A 1 86 ? 37.101 -21.114 -16.034 1.00 48.72 86 ARG A O 1
#

pLDDT: mean 86.32, std 15.95, range [33.94, 97.06]